Protein AF-0000000078195599 (afdb_homodimer)

Radius of gyration: 16.59 Å; Cα contacts (8 Å, |Δi|>4): 168; chains: 2; bounding box: 39×46×35 Å

Solvent-accessible surface area (backbone atoms only — not comparable to full-atom values): 9583 Å² total; per-residue (Å²): 129,81,71,74,74,66,52,72,60,55,54,24,49,44,28,34,52,52,71,68,47,58,26,79,91,48,51,50,64,57,33,51,53,51,50,52,50,44,38,60,75,58,65,65,78,70,56,69,46,48,51,40,23,52,54,46,73,19,39,49,66,74,47,29,55,57,49,65,72,59,66,68,88,45,58,71,59,46,51,56,58,51,58,101,129,81,72,75,72,68,50,72,62,54,56,23,49,45,30,35,51,52,72,66,48,58,27,78,91,48,50,50,64,58,34,52,52,52,50,53,52,42,37,59,75,56,64,66,77,69,56,70,46,49,52,40,23,51,55,46,72,18,40,49,67,74,47,29,56,59,50,65,72,59,67,67,89,47,57,71,59,45,50,56,58,51,59,102

InterPro domains:
  IPR005162 Retrotransposon-derived protein PEG10, N-terminal capsid-like domain [PF03732] (1-60)

Sequence (168 aa):
MRKRFVPSHYYRDLHLKLQNLKQGSKTVEEYHKEMEIAMIRVNVEEDREATMARFISGLSREIANIVELHHYVELEELVHMAMKMRKRFVPSHYYRDLHLKLQNLKQGSKTVEEYHKEMEIAMIRVNVEEDREATMARFISGLSREIANIVELHHYVELEELVHMAMK

Organism: Punica granatum (NCBI:txid22663)

Structure (mmCIF, N/CA/C/O backbone):
data_AF-0000000078195599-model_v1
#
loop_
_entity.id
_entity.type
_entity.pdbx_description
1 polymer 'Retrotransposon gag domain-containing protein'
#
loop_
_atom_site.group_PDB
_atom_site.id
_atom_site.type_symbol
_atom_site.label_atom_id
_atom_site.label_alt_id
_atom_site.label_comp_id
_atom_site.label_asym_id
_atom_site.label_entity_id
_atom_site.label_seq_id
_atom_site.pdbx_PDB_ins_code
_atom_site.Cartn_x
_atom_site.Cartn_y
_atom_site.Cartn_z
_atom_site.occupancy
_atom_site.B_iso_or_equiv
_atom_site.auth_seq_id
_atom_site.auth_comp_id
_atom_site.auth_asym_id
_atom_site.auth_atom_id
_atom_site.pdbx_PDB_model_num
ATOM 1 N N . MET A 1 1 ? 26.031 -19.641 9.109 1 28.88 1 MET A N 1
ATOM 2 C CA . MET A 1 1 ? 24.969 -18.641 9.297 1 28.88 1 MET A CA 1
ATOM 3 C C . MET A 1 1 ? 23.703 -19.047 8.555 1 28.88 1 MET A C 1
ATOM 5 O O . MET A 1 1 ? 23.703 -19.125 7.324 1 28.88 1 MET A O 1
ATOM 9 N N . ARG A 1 2 ? 22.984 -20 8.93 1 32.03 2 ARG A N 1
ATOM 10 C CA . ARG A 1 2 ? 21.891 -20.672 8.234 1 32.03 2 ARG A CA 1
ATOM 11 C C . ARG A 1 2 ? 20.859 -19.672 7.734 1 32.03 2 ARG A C 1
ATOM 13 O O . ARG A 1 2 ? 20.25 -18.953 8.523 1 32.03 2 ARG A O 1
ATOM 20 N N . LYS A 1 3 ? 21.109 -18.969 6.715 1 38.78 3 LYS A N 1
ATOM 21 C CA . LYS A 1 3 ? 20.234 -18 6.074 1 38.78 3 LYS A CA 1
ATOM 22 C C . LYS A 1 3 ? 18.797 -18.484 6.043 1 38.78 3 LYS A C 1
ATOM 24 O O . LYS A 1 3 ? 18.484 -19.516 5.434 1 38.78 3 LYS A O 1
ATOM 29 N N . ARG A 1 4 ? 18.188 -18.609 7.234 1 39.78 4 ARG A N 1
ATOM 30 C CA . ARG A 1 4 ? 16.812 -19.125 7.27 1 39.78 4 ARG A CA 1
ATOM 31 C C . ARG A 1 4 ? 16.016 -18.641 6.062 1 39.78 4 ARG A C 1
ATOM 33 O O . ARG A 1 4 ? 15.906 -17.422 5.836 1 39.78 4 ARG A O 1
ATOM 40 N N . PHE A 1 5 ? 16.203 -19.391 5.062 1 43.53 5 PHE A N 1
ATOM 41 C CA . PHE A 1 5 ? 15.461 -19.234 3.816 1 43.53 5 PHE A CA 1
ATOM 42 C C . PHE A 1 5 ? 13.992 -18.938 4.09 1 43.53 5 PHE A C 1
ATOM 44 O O . PHE A 1 5 ? 13.258 -19.812 4.547 1 43.53 5 PHE A O 1
ATOM 51 N N . VAL A 1 6 ? 13.719 -17.875 4.699 1 52.19 6 VAL A N 1
ATOM 52 C CA . VAL A 1 6 ? 12.297 -17.562 4.793 1 52.19 6 VAL A CA 1
ATOM 53 C C . VAL A 1 6 ? 11.648 -17.688 3.416 1 52.19 6 VAL A C 1
ATOM 55 O O . VAL A 1 6 ? 12.102 -17.078 2.447 1 52.19 6 VAL A O 1
ATOM 58 N N . PRO A 1 7 ? 10.891 -18.703 3.244 1 60.53 7 PRO A N 1
ATOM 59 C CA . PRO A 1 7 ? 10.234 -18.906 1.95 1 60.53 7 PRO A CA 1
ATOM 60 C C . PRO A 1 7 ? 9.609 -17.625 1.393 1 60.53 7 PRO A C 1
ATOM 62 O O . PRO A 1 7 ? 9.188 -16.766 2.158 1 60.53 7 PRO A O 1
ATOM 65 N N . SER A 1 8 ? 9.844 -17.359 0.189 1 67.38 8 SER A N 1
ATOM 66 C CA . SER A 1 8 ? 9.32 -16.25 -0.598 1 67.38 8 SER A CA 1
ATOM 67 C C . SER A 1 8 ? 7.867 -15.953 -0.232 1 67.38 8 SER A C 1
ATOM 69 O O . SER A 1 8 ? 7.484 -14.789 -0.09 1 67.38 8 SER A O 1
ATOM 71 N N . HIS A 1 9 ? 7.191 -17.016 0.308 1 76.06 9 HIS A N 1
ATOM 72 C CA . HIS A 1 9 ? 5.781 -16.812 0.618 1 76.06 9 HIS A CA 1
ATOM 73 C C . HIS A 1 9 ? 5.609 -16.094 1.951 1 76.06 9 HIS A C 1
ATOM 75 O O . HIS A 1 9 ? 4.672 -15.32 2.123 1 76.06 9 HIS A O 1
ATOM 81 N N . TYR A 1 10 ? 6.566 -16.438 2.756 1 81.81 10 TYR A N 1
ATOM 82 C CA . TYR A 1 10 ? 6.5 -15.781 4.055 1 81.81 10 TYR A CA 1
ATOM 83 C C . TYR A 1 10 ? 6.656 -14.273 3.906 1 81.81 10 TYR A C 1
ATOM 85 O O . TYR A 1 10 ? 5.863 -13.5 4.457 1 81.81 10 TYR A O 1
ATOM 93 N N . TYR A 1 11 ? 7.59 -13.898 3.166 1 84.06 11 TYR A N 1
ATOM 94 C CA . TYR A 1 11 ? 7.82 -12.469 2.963 1 84.06 11 TYR A CA 1
ATOM 95 C C . TYR A 1 11 ? 6.648 -11.828 2.232 1 84.06 11 TYR A C 1
ATOM 97 O O . TYR A 1 11 ? 6.27 -10.695 2.533 1 84.06 11 TYR A O 1
ATOM 105 N N . ARG A 1 12 ? 6.148 -12.508 1.394 1 84.62 12 ARG A N 1
ATOM 106 C CA . ARG A 1 12 ? 4.969 -11.984 0.704 1 84.62 12 ARG A CA 1
ATOM 107 C C . ARG A 1 12 ? 3.814 -11.773 1.676 1 84.62 12 ARG A C 1
ATOM 109 O O . ARG A 1 12 ? 3.1 -10.773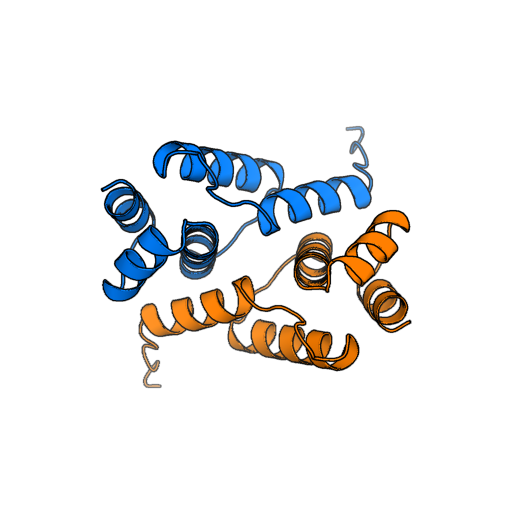 1.587 1 84.62 12 ARG A O 1
ATOM 116 N N . ASP A 1 13 ? 3.658 -12.75 2.514 1 89.44 13 ASP A N 1
ATOM 117 C CA . ASP A 1 13 ? 2.598 -12.633 3.508 1 89.44 13 ASP A CA 1
ATOM 118 C C . ASP A 1 13 ? 2.797 -11.383 4.371 1 89.44 13 ASP A C 1
ATOM 120 O O . ASP A 1 13 ? 1.83 -10.703 4.723 1 89.44 13 ASP A O 1
ATOM 124 N N . LEU A 1 14 ? 3.998 -11.195 4.766 1 92.5 14 LEU A N 1
ATOM 125 C CA . LEU A 1 14 ? 4.301 -10.008 5.559 1 92.5 14 LEU A CA 1
ATOM 126 C C . LEU A 1 14 ? 3.98 -8.742 4.777 1 92.5 14 LEU A C 1
ATOM 128 O O . LEU A 1 14 ? 3.416 -7.793 5.332 1 92.5 14 LEU A O 1
ATOM 132 N N . HIS A 1 15 ? 4.363 -8.734 3.51 1 93.12 15 HIS A N 1
ATOM 133 C CA . HIS A 1 15 ? 4.062 -7.578 2.67 1 93.12 15 HIS A CA 1
ATOM 134 C C . HIS A 1 15 ? 2.555 -7.391 2.518 1 93.12 15 HIS A C 1
ATOM 136 O O . HIS A 1 15 ? 2.064 -6.258 2.506 1 93.12 15 HIS A O 1
ATOM 142 N N . LEU A 1 16 ? 1.842 -8.5 2.422 1 93.38 16 LEU A N 1
ATOM 143 C CA . LEU A 1 16 ? 0.39 -8.43 2.301 1 93.38 16 LEU A CA 1
ATOM 144 C C . LEU A 1 16 ? -0.232 -7.836 3.561 1 93.38 16 LEU A C 1
ATOM 146 O O . LEU A 1 16 ? -1.141 -7.008 3.479 1 93.38 16 LEU A O 1
ATOM 150 N N . LYS A 1 17 ? 0.223 -8.266 4.645 1 95 17 LYS A N 1
ATOM 151 C CA . LYS A 1 17 ? -0.284 -7.746 5.91 1 95 17 LYS A CA 1
ATOM 152 C C . LYS A 1 17 ? -0.041 -6.246 6.031 1 95 17 LYS A C 1
ATOM 154 O O . LYS A 1 17 ? -0.924 -5.5 6.461 1 95 17 LYS A O 1
ATOM 159 N N . LEU A 1 18 ? 1.113 -5.871 5.617 1 96 18 LEU A N 1
ATOM 160 C CA . LEU A 1 18 ? 1.434 -4.449 5.668 1 96 18 LEU A CA 1
ATOM 161 C C . LEU A 1 18 ? 0.586 -3.666 4.668 1 96 18 LEU A C 1
ATOM 163 O O . LEU A 1 18 ? 0.042 -2.611 5.004 1 96 18 LEU A O 1
ATOM 167 N N . GLN A 1 19 ? 0.494 -4.164 3.488 1 94.81 19 GLN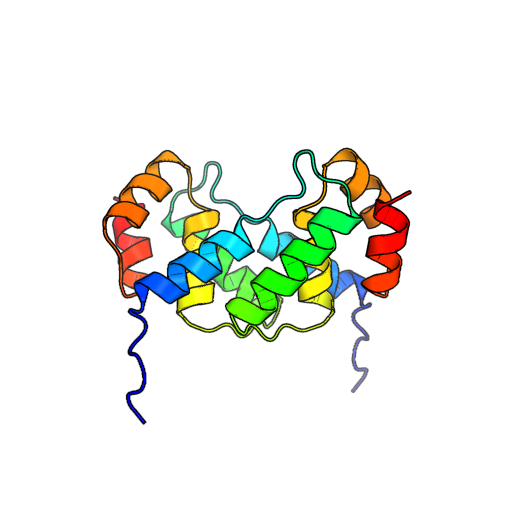 A N 1
ATOM 168 C CA . GLN A 1 19 ? -0.226 -3.486 2.416 1 94.81 19 GLN A CA 1
ATOM 169 C C . GLN A 1 19 ? -1.7 -3.311 2.768 1 94.81 19 GLN A C 1
ATOM 171 O O . GLN A 1 19 ? -2.314 -2.305 2.406 1 94.81 19 GLN A O 1
ATOM 176 N N . ASN A 1 20 ? -2.264 -4.281 3.477 1 95.81 20 ASN A N 1
ATOM 177 C CA . ASN A 1 20 ? -3.697 -4.285 3.748 1 95.81 20 ASN A CA 1
ATOM 178 C C . ASN A 1 20 ? -4 -3.783 5.156 1 95.81 20 ASN A C 1
ATOM 180 O O . ASN A 1 20 ? -5.141 -3.873 5.621 1 95.81 20 ASN A O 1
ATOM 184 N N . LEU A 1 21 ? -3.01 -3.311 5.805 1 96.75 21 LEU A N 1
ATOM 185 C CA . LEU A 1 21 ? -3.197 -2.846 7.176 1 96.75 21 LEU A CA 1
ATOM 186 C C . LEU A 1 21 ? -4.086 -1.607 7.215 1 96.75 21 LEU A C 1
ATOM 188 O O . LEU A 1 21 ? -3.834 -0.637 6.496 1 96.75 21 LEU A O 1
ATOM 192 N N . LYS A 1 22 ? -5.086 -1.673 8.055 1 97.12 22 LYS A N 1
ATOM 193 C CA . LYS A 1 22 ? -6.02 -0.565 8.234 1 97.12 22 LYS A CA 1
ATOM 194 C C . LYS A 1 22 ? -6.246 -0.266 9.711 1 97.12 22 LYS A C 1
ATOM 196 O O . LYS A 1 22 ? -6.109 -1.152 10.555 1 97.12 22 LYS A O 1
ATOM 201 N N . GLN A 1 23 ? -6.637 0.891 10.008 1 93.75 23 GLN A N 1
ATOM 202 C CA . GLN A 1 23 ? -6.914 1.327 11.367 1 93.75 23 GLN A CA 1
ATOM 203 C C . GLN A 1 23 ? -8.055 0.522 11.984 1 93.75 23 GLN A C 1
ATOM 205 O O . GLN A 1 23 ? -7.965 0.084 13.133 1 93.75 23 GLN A O 1
ATOM 210 N N . GLY A 1 24 ? -9.156 0.374 11.172 1 92.62 24 GLY A N 1
ATOM 211 C CA . GLY A 1 24 ? -10.305 -0.331 11.711 1 92.62 24 GLY A CA 1
ATOM 212 C C . GLY A 1 24 ? -10.844 0.293 12.984 1 92.62 24 GLY A C 1
ATOM 213 O O . GLY A 1 24 ? -11.125 1.494 13.023 1 92.62 24 GLY A O 1
ATOM 214 N N . SER A 1 25 ? -10.93 -0.5 14.047 1 94.06 25 SER A N 1
ATOM 215 C CA . SER A 1 25 ? -11.469 -0.038 15.32 1 94.06 25 SER A CA 1
ATOM 216 C C . SER A 1 25 ? -10.367 0.469 16.234 1 94.06 25 SER A C 1
ATOM 218 O O . SER A 1 25 ? -10.633 0.932 17.344 1 94.06 25 SER A O 1
ATOM 220 N N . LYS A 1 26 ? -9.234 0.449 15.852 1 93.75 26 LYS A N 1
ATOM 221 C CA . LYS A 1 26 ? -8.109 0.898 16.672 1 93.75 26 LYS A CA 1
ATOM 222 C C . LYS A 1 26 ? -8.016 2.422 16.688 1 93.75 26 LYS A C 1
ATOM 224 O O . LYS A 1 26 ? -8.508 3.088 15.766 1 93.75 26 LYS A O 1
ATOM 229 N N . THR A 1 27 ? -7.402 2.873 17.703 1 88.81 27 THR A N 1
ATOM 230 C CA . THR A 1 27 ? -7.078 4.297 17.688 1 88.81 27 THR A CA 1
ATOM 231 C C . THR A 1 27 ? -6 4.602 16.656 1 88.81 27 THR A C 1
ATOM 233 O O . THR A 1 27 ? -5.309 3.693 16.188 1 88.81 27 THR A O 1
ATOM 236 N N . VAL A 1 28 ? -5.879 5.895 16.328 1 89.06 28 VAL A N 1
ATOM 237 C CA . VAL A 1 28 ? -4.859 6.32 15.367 1 89.06 28 VAL A CA 1
ATOM 238 C C . VAL A 1 28 ? -3.475 5.938 15.883 1 89.06 28 VAL A C 1
ATOM 240 O O . VAL A 1 28 ? -2.625 5.484 15.109 1 89.06 28 VAL A O 1
ATOM 243 N N . GLU A 1 29 ? -3.227 6.098 17.156 1 84.56 29 GLU A N 1
ATOM 244 C CA . GLU A 1 29 ? -1.938 5.785 17.766 1 84.56 29 GLU A CA 1
ATOM 245 C C . GLU A 1 29 ? -1.634 4.293 17.672 1 84.56 29 GLU A C 1
ATOM 247 O O . GLU A 1 29 ? -0.51 3.898 17.359 1 84.56 29 GLU A O 1
ATOM 252 N N . GLU A 1 30 ? -2.6 3.488 18.016 1 91.81 30 GLU A N 1
ATOM 253 C CA . GLU A 1 30 ? -2.432 2.041 17.922 1 91.81 30 GLU A CA 1
ATOM 254 C C . GLU A 1 30 ? -2.15 1.606 16.484 1 91.81 30 GLU A C 1
ATOM 256 O O . GLU A 1 30 ? -1.282 0.766 16.25 1 91.81 30 GLU A O 1
ATOM 261 N N . TYR A 1 31 ? -2.945 2.119 15.656 1 93.44 31 TYR A N 1
ATOM 262 C CA . TYR A 1 31 ? -2.752 1.834 14.234 1 93.44 31 TYR A CA 1
ATOM 263 C C . TYR A 1 31 ? -1.352 2.229 13.789 1 93.44 31 TYR A C 1
ATOM 265 O O . TYR A 1 31 ? -0.681 1.47 13.086 1 93.44 31 TYR A O 1
ATOM 273 N N . HIS A 1 32 ? -0.881 3.426 14.117 1 89.56 32 HIS A N 1
ATOM 274 C CA . HIS A 1 32 ? 0.446 3.902 13.742 1 89.56 32 HIS A CA 1
ATOM 275 C C . HIS A 1 32 ? 1.533 2.967 14.266 1 89.56 32 HIS A C 1
ATOM 277 O O . HIS A 1 32 ? 2.469 2.633 13.539 1 89.56 32 HIS A O 1
ATOM 283 N N . LYS A 1 33 ? 1.47 2.58 15.469 1 91.69 33 LYS A N 1
ATOM 284 C CA . LYS A 1 33 ? 2.441 1.673 16.078 1 91.69 33 LYS A CA 1
ATOM 285 C C . LYS A 1 33 ? 2.48 0.338 15.336 1 91.69 33 LYS A C 1
ATOM 287 O O . LYS A 1 33 ? 3.557 -0.196 15.062 1 91.69 33 LYS A O 1
ATOM 292 N N . GLU A 1 34 ? 1.327 -0.167 15.047 1 95.69 34 GLU A N 1
ATOM 293 C CA . GLU A 1 34 ? 1.249 -1.425 14.312 1 95.69 34 GLU A CA 1
ATOM 294 C C . GLU A 1 34 ? 1.9 -1.301 12.938 1 95.69 34 GLU A C 1
ATOM 296 O O . GLU A 1 34 ? 2.578 -2.223 12.484 1 95.69 34 GLU A O 1
ATOM 301 N N . MET A 1 35 ? 1.622 -0.19 12.32 1 94.38 35 MET A N 1
ATOM 302 C CA . MET A 1 35 ? 2.227 0.052 11.008 1 94.38 35 MET A CA 1
ATOM 303 C C . MET A 1 35 ? 3.746 0.095 11.117 1 94.38 35 MET A C 1
ATOM 305 O O . MET A 1 35 ? 4.445 -0.494 10.289 1 94.38 35 MET A O 1
ATOM 309 N N . GLU A 1 36 ? 4.305 0.726 12.094 1 89.81 36 GLU A N 1
ATOM 310 C CA . GLU A 1 36 ? 5.75 0.815 12.281 1 89.81 36 GLU A CA 1
ATOM 311 C C . GLU A 1 36 ? 6.367 -0.564 12.5 1 89.81 36 GLU A C 1
ATOM 313 O O . GLU A 1 36 ? 7.398 -0.89 11.906 1 89.81 36 GLU A O 1
ATOM 318 N N . ILE A 1 37 ? 5.742 -1.32 13.32 1 95.06 37 ILE A N 1
ATOM 319 C CA . ILE A 1 37 ? 6.219 -2.668 13.609 1 95.06 37 ILE A CA 1
ATOM 320 C C . ILE A 1 37 ? 6.191 -3.512 12.344 1 95.06 37 ILE A C 1
ATOM 322 O O . ILE A 1 37 ? 7.156 -4.223 12.039 1 95.06 37 ILE A O 1
ATOM 326 N N . ALA A 1 38 ? 5.043 -3.432 11.641 1 95.5 38 ALA A N 1
ATOM 327 C CA . ALA A 1 38 ? 4.918 -4.184 10.391 1 95.5 38 ALA A CA 1
ATOM 328 C C . ALA A 1 38 ? 6.012 -3.793 9.406 1 95.5 38 ALA A C 1
ATOM 330 O O . ALA A 1 38 ? 6.586 -4.652 8.734 1 95.5 38 ALA A O 1
ATOM 331 N N . MET A 1 39 ? 6.305 -2.504 9.312 1 94 39 MET A N 1
ATOM 332 C CA . MET A 1 39 ? 7.332 -2.016 8.398 1 94 39 MET A CA 1
ATOM 333 C C . MET A 1 39 ? 8.703 -2.557 8.789 1 94 39 MET A C 1
ATOM 335 O O . MET A 1 39 ? 9.516 -2.887 7.922 1 94 39 MET A O 1
ATOM 339 N N . ILE A 1 40 ? 9.016 -2.615 10.016 1 93.12 40 ILE A N 1
ATOM 340 C CA . ILE A 1 40 ? 10.281 -3.148 10.508 1 93.12 40 ILE A CA 1
ATOM 341 C C . ILE A 1 40 ? 10.383 -4.633 10.164 1 93.12 40 ILE A C 1
ATOM 343 O O . ILE A 1 40 ? 11.422 -5.098 9.688 1 93.12 40 ILE A O 1
ATOM 347 N N . ARG A 1 41 ? 9.32 -5.355 10.383 1 92.75 41 ARG A N 1
ATOM 348 C CA . ARG A 1 41 ? 9.297 -6.793 10.133 1 92.75 41 ARG A CA 1
ATOM 349 C C . ARG A 1 41 ? 9.523 -7.098 8.656 1 92.75 41 ARG A C 1
ATOM 351 O O . ARG A 1 41 ? 10.195 -8.07 8.312 1 92.75 41 ARG A O 1
ATOM 358 N N . VAL A 1 42 ? 8.867 -6.305 7.859 1 91.81 42 VAL A N 1
ATOM 359 C CA . VAL A 1 42 ? 8.945 -6.52 6.418 1 91.81 42 VAL A CA 1
ATOM 360 C C . VAL A 1 42 ? 10.281 -5.988 5.891 1 91.81 42 VAL A C 1
ATOM 362 O O . VAL A 1 42 ? 10.703 -6.344 4.789 1 91.81 42 VAL A O 1
ATOM 365 N N . ASN A 1 43 ? 10.961 -5.121 6.641 1 89.56 43 ASN A N 1
ATOM 366 C CA . ASN A 1 43 ? 12.211 -4.477 6.262 1 89.56 43 ASN A CA 1
ATOM 367 C C . ASN A 1 43 ? 12.055 -3.635 5 1 89.56 43 ASN A C 1
ATOM 369 O O . ASN A 1 43 ? 12.836 -3.762 4.059 1 89.56 43 ASN A O 1
ATOM 373 N N . VAL A 1 44 ? 11.055 -2.863 4.961 1 86.25 44 VAL A N 1
ATOM 374 C CA . VAL A 1 44 ? 10.773 -2.002 3.816 1 86.25 44 VAL A CA 1
ATOM 375 C C . VAL A 1 44 ? 11.352 -0.609 4.066 1 86.25 44 VAL A C 1
ATOM 377 O O . VAL A 1 44 ? 11.211 -0.06 5.16 1 86.25 44 VAL A O 1
ATOM 380 N N . GLU A 1 45 ? 12.062 -0.175 3.072 1 83 45 GLU A N 1
ATOM 381 C CA . GLU A 1 45 ? 12.516 1.211 3.064 1 83 45 GLU A CA 1
ATOM 382 C C . GLU A 1 45 ? 11.719 2.051 2.072 1 83 45 GLU A C 1
ATOM 384 O O . GLU A 1 45 ? 11.656 1.724 0.885 1 83 45 GLU A O 1
ATOM 389 N N . GLU A 1 46 ? 11.062 2.91 2.545 1 86.25 46 GLU A N 1
ATOM 390 C CA . GLU A 1 46 ? 10.242 3.781 1.705 1 86.25 46 GLU A CA 1
ATOM 391 C C . GLU A 1 46 ? 10.523 5.254 2.006 1 86.25 46 GLU A C 1
ATOM 393 O O . GLU A 1 46 ? 10.953 5.598 3.105 1 86.25 46 GLU A O 1
ATOM 398 N N . ASP A 1 47 ? 10.367 6.035 1.004 1 85.38 47 ASP A N 1
ATOM 399 C CA . ASP A 1 47 ? 10.547 7.465 1.233 1 85.38 47 ASP A CA 1
ATOM 400 C C . ASP A 1 47 ? 9.406 8.031 2.078 1 85.38 47 ASP A C 1
ATOM 402 O O . ASP A 1 47 ? 8.406 7.355 2.314 1 85.38 47 ASP A O 1
ATOM 406 N N . ARG A 1 48 ? 9.625 9.195 2.516 1 83.62 48 ARG A N 1
ATOM 407 C CA . ARG A 1 48 ? 8.719 9.844 3.463 1 83.62 48 ARG A CA 1
ATOM 408 C C . ARG A 1 48 ? 7.316 9.977 2.879 1 83.62 48 ARG A C 1
ATOM 410 O O . ARG A 1 48 ? 6.324 9.695 3.561 1 83.62 48 ARG A O 1
ATOM 417 N N . GLU A 1 49 ? 7.195 10.391 1.625 1 85 49 GLU A N 1
ATOM 418 C CA . GLU A 1 49 ? 5.898 10.602 0.993 1 85 49 GLU A CA 1
ATOM 419 C C . GLU A 1 49 ? 5.129 9.289 0.863 1 85 49 GLU A C 1
ATOM 421 O O . GLU A 1 49 ? 3.912 9.258 1.049 1 85 49 GLU A O 1
ATOM 426 N N . ALA A 1 50 ? 5.84 8.219 0.609 1 90.06 50 ALA A N 1
ATOM 427 C CA . ALA A 1 50 ? 5.227 6.902 0.504 1 90.06 50 ALA A CA 1
ATOM 428 C C . ALA A 1 50 ? 4.699 6.434 1.857 1 90.06 50 ALA A C 1
ATOM 430 O O . ALA A 1 50 ? 3.607 5.863 1.942 1 90.06 50 ALA A O 1
ATOM 431 N N . THR A 1 51 ? 5.531 6.699 2.867 1 89.25 51 THR A N 1
ATOM 432 C CA . THR A 1 51 ? 5.121 6.312 4.215 1 89.25 51 THR A CA 1
ATOM 433 C C . THR A 1 51 ? 3.885 7.094 4.648 1 89.25 51 THR A C 1
ATOM 435 O O . THR A 1 51 ? 2.963 6.523 5.238 1 89.25 51 THR A O 1
ATOM 438 N N . MET A 1 52 ? 3.85 8.312 4.383 1 87.69 52 MET A N 1
ATOM 439 C CA . MET A 1 52 ? 2.697 9.141 4.719 1 87.69 52 MET A CA 1
ATOM 440 C C . MET A 1 52 ? 1.451 8.672 3.979 1 87.69 52 MET A C 1
ATOM 442 O O . MET A 1 52 ? 0.374 8.57 4.57 1 87.69 52 MET A O 1
ATOM 446 N N . ALA A 1 53 ? 1.58 8.445 2.711 1 90.06 53 ALA A N 1
ATOM 447 C CA . ALA A 1 53 ? 0.458 7.965 1.909 1 90.06 53 ALA A CA 1
ATOM 448 C C . ALA A 1 53 ? -0.088 6.648 2.461 1 90.06 53 ALA A C 1
ATOM 450 O O . ALA A 1 53 ? -1.304 6.449 2.514 1 90.06 53 ALA A O 1
ATOM 451 N N . ARG A 1 54 ? 0.761 5.773 2.826 1 93.81 54 ARG A N 1
ATOM 452 C CA . ARG A 1 54 ? 0.362 4.5 3.42 1 93.81 54 ARG A CA 1
ATOM 453 C C . ARG A 1 54 ? -0.447 4.719 4.695 1 93.81 54 ARG A C 1
ATOM 455 O O . ARG A 1 54 ? -1.479 4.074 4.898 1 93.81 54 ARG A O 1
ATOM 462 N N . PHE A 1 55 ? 0.115 5.523 5.527 1 91.62 55 PHE A N 1
ATOM 463 C CA . PHE A 1 55 ? -0.559 5.816 6.785 1 91.62 55 PHE A CA 1
ATOM 464 C C . PHE A 1 55 ? -1.949 6.387 6.535 1 91.62 55 PHE A C 1
ATOM 466 O O . PHE A 1 55 ? -2.932 5.918 7.113 1 91.62 55 PHE A O 1
ATOM 473 N N . ILE A 1 56 ? -2.064 7.383 5.688 1 89.81 56 ILE A N 1
ATOM 474 C CA . ILE A 1 56 ? -3.326 8.055 5.398 1 89.81 56 ILE A CA 1
ATOM 475 C C . ILE A 1 56 ? -4.316 7.059 4.801 1 89.81 56 ILE A C 1
ATOM 477 O O . ILE A 1 56 ? -5.488 7.035 5.184 1 89.81 56 ILE A O 1
ATOM 481 N N . SER A 1 57 ? -3.852 6.227 3.865 1 94.06 57 SER A N 1
ATOM 482 C CA . SER 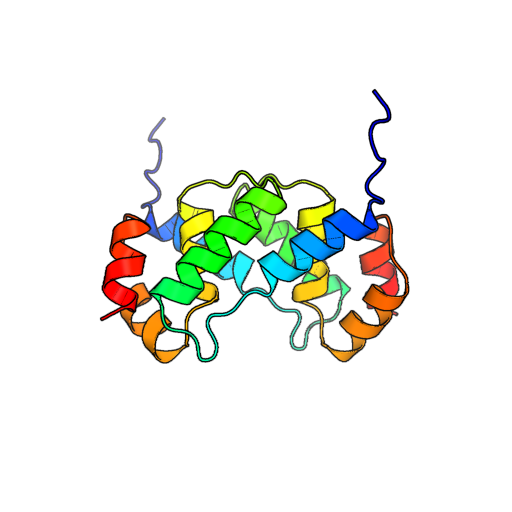A 1 57 ? -4.703 5.27 3.162 1 94.06 57 SER A CA 1
ATOM 483 C C . SER A 1 57 ? -5.293 4.246 4.125 1 94.06 57 SER A C 1
ATOM 485 O O . SER A 1 57 ? -6.305 3.609 3.816 1 94.06 57 SER A O 1
ATOM 487 N N . GLY A 1 58 ? -4.609 4.066 5.258 1 95.19 58 GLY A N 1
ATOM 488 C CA . GLY A 1 58 ? -5.086 3.094 6.223 1 95.19 58 GLY A CA 1
ATOM 489 C C . GLY A 1 58 ? -6.02 3.691 7.262 1 95.19 58 GLY A C 1
ATOM 490 O O . GLY A 1 58 ? -6.684 2.961 7.996 1 95.19 58 GLY A O 1
ATOM 491 N N . LEU A 1 59 ? -6.09 4.926 7.348 1 91.81 59 LEU A N 1
ATOM 492 C CA . LEU A 1 59 ? -6.961 5.602 8.305 1 91.81 59 LEU A CA 1
ATOM 493 C C . LEU A 1 59 ? -8.43 5.414 7.93 1 91.81 59 LEU A C 1
ATOM 495 O O . LEU A 1 59 ? -8.75 5.141 6.773 1 91.81 59 LEU A O 1
ATOM 499 N N . SER A 1 60 ? -9.25 5.625 9.016 1 91.06 60 SER A N 1
ATOM 500 C CA . SER A 1 60 ? -10.68 5.672 8.703 1 91.06 60 SER A CA 1
ATOM 501 C C . SER A 1 60 ? -11 6.809 7.742 1 91.06 60 SER A C 1
ATOM 503 O O . SER A 1 60 ? -10.305 7.828 7.723 1 91.06 60 SER A O 1
ATOM 505 N N . ARG A 1 61 ? -12.023 6.586 7.008 1 89.38 61 ARG A N 1
ATOM 506 C CA . ARG A 1 61 ? -12.383 7.551 5.973 1 89.38 61 ARG A CA 1
ATOM 507 C C . ARG A 1 61 ? -12.578 8.945 6.566 1 89.38 61 ARG A C 1
ATOM 509 O O . ARG A 1 61 ? -12.156 9.938 5.98 1 89.38 61 ARG A O 1
ATOM 516 N N . GLU A 1 62 ? -13.273 8.953 7.648 1 86.62 62 GLU A N 1
ATOM 517 C CA . GLU A 1 62 ? -13.547 10.227 8.297 1 86.62 62 GLU A CA 1
ATOM 518 C C . GLU A 1 62 ? -12.258 10.945 8.68 1 86.62 62 GLU A C 1
ATOM 520 O O . GLU A 1 62 ? -12.102 12.141 8.406 1 86.62 62 GLU A O 1
ATOM 525 N N . ILE A 1 63 ? -11.375 10.234 9.281 1 84.94 63 ILE A N 1
ATOM 526 C CA . ILE A 1 63 ? -10.117 10.82 9.734 1 84.94 63 ILE A CA 1
ATOM 527 C C . ILE A 1 63 ? -9.242 11.156 8.531 1 84.94 63 ILE A C 1
ATOM 529 O O . ILE A 1 63 ? -8.602 12.219 8.5 1 84.94 63 ILE A O 1
ATOM 533 N N . ALA A 1 64 ? -9.195 10.266 7.539 1 86.75 64 ALA A N 1
ATOM 534 C CA . ALA A 1 64 ? -8.391 10.477 6.336 1 86.75 64 ALA A CA 1
ATOM 535 C C . ALA A 1 64 ? -8.797 11.766 5.625 1 86.75 64 ALA A C 1
ATOM 537 O O . ALA A 1 64 ? -7.945 12.523 5.164 1 86.75 64 ALA A O 1
ATOM 538 N N . ASN A 1 65 ? -10.031 11.992 5.484 1 83.75 65 ASN A N 1
ATOM 539 C CA . ASN A 1 65 ? -10.531 13.195 4.82 1 83.75 65 ASN A CA 1
ATOM 540 C C . ASN A 1 65 ? -10.039 14.461 5.508 1 83.75 65 ASN A C 1
ATOM 542 O O . ASN A 1 65 ? -9.68 15.438 4.844 1 83.75 65 ASN A O 1
ATOM 546 N N . ILE A 1 66 ? -10.016 14.445 6.758 1 77.06 66 ILE A N 1
ATOM 547 C CA . ILE A 1 66 ? -9.602 15.602 7.543 1 77.06 66 ILE A CA 1
ATOM 548 C C . ILE A 1 66 ? -8.109 15.852 7.34 1 77.06 66 ILE A C 1
ATOM 550 O O . ILE A 1 66 ? -7.68 17 7.18 1 77.06 66 ILE A O 1
ATOM 554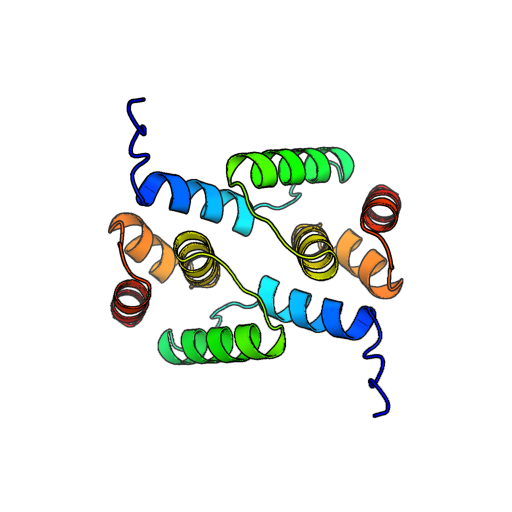 N N . VAL A 1 67 ? -7.383 14.82 7.297 1 78.25 67 VAL A N 1
ATOM 555 C CA . VAL A 1 67 ? -5.934 14.93 7.191 1 78.25 67 VAL A CA 1
ATOM 556 C C . VAL A 1 67 ? -5.551 15.398 5.789 1 78.25 67 VAL A C 1
ATOM 558 O O . VAL A 1 67 ? -4.625 16.203 5.621 1 78.25 67 VAL A O 1
ATOM 561 N N . GLU A 1 68 ? -6.109 14.844 4.816 1 76.75 68 GLU A N 1
ATOM 562 C CA . GLU A 1 68 ? -5.793 15.164 3.426 1 76.75 68 GLU A CA 1
ATOM 563 C C . GLU A 1 68 ? -6.066 16.641 3.125 1 76.75 68 GLU A C 1
ATOM 565 O O . GLU A 1 68 ? -5.391 17.234 2.289 1 76.75 68 GLU A O 1
ATOM 570 N N . LEU A 1 69 ? -6.953 17.125 3.773 1 70.31 69 LEU A N 1
ATOM 571 C CA . LEU A 1 69 ? -7.316 18.516 3.572 1 70.31 69 LEU A CA 1
ATOM 572 C C . LEU A 1 69 ? -6.227 19.453 4.105 1 70.31 69 LEU A C 1
ATOM 574 O O . LEU A 1 69 ? -6.07 20.562 3.619 1 70.31 69 LEU A O 1
ATOM 578 N N . HIS A 1 70 ? -5.406 18.938 4.965 1 65 70 HIS A N 1
ATOM 579 C CA . HIS A 1 70 ? -4.461 19.844 5.625 1 65 70 HIS A CA 1
ATOM 580 C C . HIS A 1 70 ? -3.045 19.625 5.094 1 65 70 HIS A C 1
ATOM 582 O O . HIS A 1 70 ? -2.123 20.359 5.469 1 65 70 HIS A O 1
ATOM 588 N N . HIS A 1 71 ? -2.803 19.141 4.078 1 60.19 71 HIS A N 1
ATOM 589 C CA . HIS A 1 71 ? -1.523 18.906 3.418 1 60.19 71 HIS A CA 1
ATOM 590 C C . HIS A 1 71 ? -0.397 18.75 4.434 1 60.19 71 HIS A C 1
ATOM 592 O O . HIS A 1 71 ? 0.399 19.672 4.629 1 60.19 71 HIS A O 1
ATOM 598 N N . TYR A 1 72 ? -0.283 17.828 5.055 1 55.97 72 TYR A N 1
ATOM 599 C CA . TYR A 1 72 ? 0.724 17.672 6.102 1 55.97 72 TYR A CA 1
ATOM 600 C C . TYR A 1 72 ? 2.072 17.281 5.508 1 55.97 72 TYR A C 1
ATOM 602 O O . TYR A 1 72 ? 2.133 16.609 4.484 1 55.97 72 TYR A O 1
ATOM 610 N N . VAL A 1 73 ? 3.033 17.875 6.102 1 55.66 73 VAL A N 1
ATOM 611 C CA . VAL A 1 73 ? 4.398 17.781 5.594 1 55.66 73 VAL A CA 1
ATOM 612 C C . VAL A 1 73 ? 5.105 16.594 6.246 1 55.66 73 VAL A C 1
ATOM 614 O O . VAL A 1 73 ? 5.973 15.961 5.633 1 55.66 73 VAL A O 1
ATOM 617 N N . GLU A 1 74 ? 4.758 16.266 7.594 1 60.59 74 GLU A N 1
ATOM 618 C CA . GLU A 1 74 ? 5.531 15.219 8.25 1 60.59 74 GLU A CA 1
ATOM 619 C C . GLU A 1 74 ? 4.617 14.164 8.867 1 60.59 74 GLU A C 1
ATOM 621 O O . GLU A 1 74 ? 3.523 14.477 9.336 1 60.59 74 GLU A O 1
ATOM 626 N N . LEU A 1 75 ? 5.07 12.898 8.883 1 58.47 75 LEU A N 1
ATOM 627 C CA . LEU A 1 75 ? 4.312 11.773 9.406 1 58.47 75 LEU A CA 1
ATOM 628 C C . LEU A 1 75 ? 3.887 12.023 10.852 1 58.47 75 LEU A C 1
ATOM 630 O O . LEU A 1 75 ? 2.754 11.719 11.234 1 58.47 75 LEU A O 1
ATOM 634 N N . GLU A 1 76 ? 4.848 12.43 11.609 1 57.97 76 GLU A N 1
ATOM 635 C CA . GLU A 1 76 ? 4.543 12.688 13.016 1 57.97 76 GLU A CA 1
ATOM 636 C C . GLU A 1 76 ? 3.387 13.68 13.156 1 57.97 76 GLU A C 1
ATOM 638 O O . GLU A 1 76 ? 2.512 13.5 14 1 57.97 76 GLU A O 1
ATOM 643 N N . GLU A 1 77 ? 3.359 14.711 12.35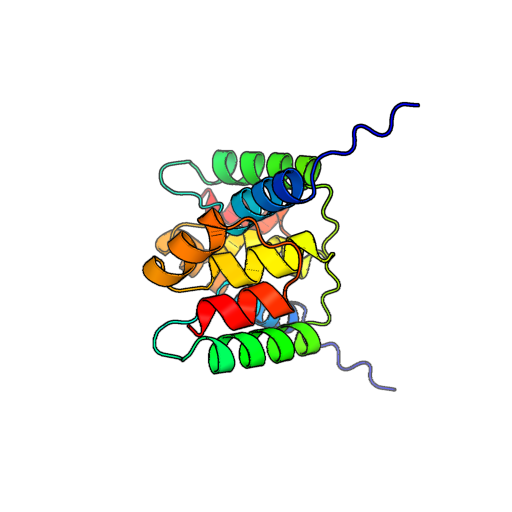2 1 58.69 77 GLU A N 1
ATOM 644 C CA . GLU A 1 77 ? 2.256 15.672 12.359 1 58.69 77 GLU A CA 1
ATOM 645 C C . GLU A 1 77 ? 0.96 15.023 11.883 1 58.69 77 GLU A C 1
ATOM 647 O O . GLU A 1 77 ? -0.113 15.297 12.422 1 58.69 77 GLU A O 1
ATOM 652 N N . LEU A 1 78 ? 1.066 14.156 10.961 1 61.28 78 LEU A N 1
ATOM 653 C CA . LEU A 1 78 ? -0.08 13.438 10.422 1 61.28 78 LEU A CA 1
ATOM 654 C C . LEU A 1 78 ? -0.716 12.547 11.484 1 61.28 78 LEU A C 1
ATOM 656 O O . LEU A 1 78 ? -1.939 12.531 11.633 1 61.28 78 LEU A O 1
ATOM 660 N N . VAL A 1 79 ? 0.179 11.883 12.227 1 58.41 79 VAL A N 1
ATOM 661 C CA . VAL A 1 79 ? -0.306 10.992 13.281 1 58.41 79 VAL A CA 1
ATOM 662 C C . VAL A 1 79 ? -1.019 11.812 14.359 1 58.41 79 VAL A C 1
ATOM 664 O O . VAL A 1 79 ? -2.104 11.438 14.812 1 58.41 79 VAL A O 1
ATOM 667 N N . HIS A 1 80 ? -0.464 12.844 14.703 1 65.06 80 HIS A N 1
ATOM 668 C CA . HIS A 1 80 ? -1.029 13.711 15.742 1 65.06 80 HIS A CA 1
ATOM 669 C C . HIS A 1 80 ? -2.381 14.273 15.305 1 65.06 80 HIS A C 1
ATOM 671 O O . HIS A 1 80 ? -3.312 14.344 16.109 1 65.06 80 HIS A O 1
ATOM 677 N N . MET A 1 81 ? -2.508 14.625 14.125 1 61.75 81 MET A N 1
ATOM 678 C CA . MET A 1 81 ? -3.752 15.195 13.617 1 61.75 81 MET A CA 1
ATOM 679 C C . MET A 1 81 ? -4.844 14.133 13.539 1 61.75 81 MET A C 1
ATOM 681 O O . MET A 1 81 ? -6.016 14.422 13.781 1 61.75 81 MET A O 1
ATOM 685 N N . ALA A 1 82 ? -4.449 12.922 13.195 1 61.09 82 ALA A N 1
ATOM 686 C CA . ALA A 1 82 ? -5.414 11.844 13.031 1 61.09 82 ALA A CA 1
ATOM 687 C C . ALA A 1 82 ? -5.961 11.383 14.375 1 61.09 82 ALA A C 1
ATOM 689 O O . ALA A 1 82 ? -7.012 10.734 14.438 1 61.09 82 ALA A O 1
ATOM 690 N N . MET A 1 83 ? -5.191 11.586 15.383 1 58.59 83 MET A N 1
ATOM 691 C CA . MET A 1 83 ? -5.609 11.219 16.734 1 58.59 83 MET A CA 1
ATOM 692 C C . MET A 1 83 ? -6.617 12.219 17.281 1 58.59 83 MET A C 1
ATOM 694 O O . MET A 1 83 ? -7.363 11.906 18.219 1 58.59 83 MET A O 1
ATOM 698 N N . LYS A 1 84 ? -6.559 13.273 16.703 1 52.69 84 LYS A N 1
ATOM 699 C CA . LYS A 1 84 ? -7.469 14.297 17.219 1 52.69 84 LYS A CA 1
ATOM 700 C C . LYS A 1 84 ? -8.867 14.133 16.625 1 52.69 84 LYS A C 1
ATOM 702 O O . LYS A 1 84 ? -9.867 14.289 17.328 1 52.69 84 LYS A O 1
ATOM 707 N N . MET B 1 1 ? 18.453 24.859 -14.641 1 29.36 1 MET B N 1
ATOM 708 C CA . MET B 1 1 ? 17.672 23.625 -14.641 1 29.36 1 MET B CA 1
ATOM 709 C C . MET B 1 1 ? 16.578 23.672 -13.586 1 29.36 1 MET B C 1
ATOM 711 O O . MET B 1 1 ? 16.859 23.688 -12.391 1 29.36 1 MET B O 1
ATOM 715 N N . ARG B 1 2 ? 15.578 24.453 -13.695 1 32.34 2 ARG B N 1
ATOM 716 C CA . ARG B 1 2 ? 14.586 24.828 -12.695 1 32.34 2 ARG B CA 1
ATOM 717 C C . ARG B 1 2 ? 13.945 23.594 -12.07 1 32.34 2 ARG B C 1
ATOM 719 O O . ARG B 1 2 ? 13.305 22.797 -12.766 1 32.34 2 ARG B O 1
ATOM 726 N N . LYS B 1 3 ? 14.57 22.906 -11.219 1 38.59 3 LYS B N 1
ATOM 727 C CA . LYS B 1 3 ? 14.109 21.734 -10.5 1 38.59 3 LYS B CA 1
ATOM 728 C C . LYS B 1 3 ? 12.648 21.875 -10.07 1 38.59 3 LYS B C 1
ATOM 730 O O . LYS B 1 3 ? 12.312 22.781 -9.305 1 38.59 3 LYS B O 1
ATOM 735 N N . ARG B 1 4 ? 11.734 21.922 -11.039 1 39.31 4 ARG B N 1
ATOM 736 C CA . ARG B 1 4 ? 10.328 22.109 -10.695 1 39.31 4 ARG B CA 1
ATOM 737 C C . ARG B 1 4 ? 9.984 21.406 -9.391 1 39.31 4 ARG B C 1
ATOM 739 O O . ARG B 1 4 ? 10.203 20.203 -9.25 1 39.31 4 ARG B O 1
ATOM 746 N N . PHE B 1 5 ? 10.219 22.156 -8.398 1 43.47 5 PHE B N 1
ATOM 747 C CA . PHE B 1 5 ? 9.867 21.797 -7.027 1 43.47 5 PHE B CA 1
ATOM 748 C C . PHE B 1 5 ? 8.484 21.172 -6.973 1 43.47 5 PHE B C 1
ATOM 750 O O . PHE B 1 5 ? 7.473 21.844 -7.172 1 43.47 5 PHE B O 1
ATOM 757 N N . VAL B 1 6 ? 8.328 20.062 -7.594 1 52.06 6 VAL B N 1
ATOM 758 C CA . VAL B 1 6 ? 7.043 19.406 -7.367 1 52.06 6 VAL B CA 1
ATOM 759 C C . VAL B 1 6 ? 6.711 19.422 -5.875 1 52.06 6 VAL B C 1
ATOM 761 O O . VAL B 1 6 ? 7.5 18.938 -5.055 1 52.06 6 VAL B O 1
ATOM 764 N N . PRO B 1 7 ? 5.816 20.281 -5.496 1 60.25 7 PRO B N 1
ATOM 765 C CA . PRO B 1 7 ? 5.453 20.375 -4.078 1 60.25 7 PRO B CA 1
ATOM 766 C C . PRO B 1 7 ? 5.25 19 -3.434 1 60.25 7 PRO B C 1
ATOM 768 O O . PRO B 1 7 ? 4.859 18.047 -4.109 1 60.25 7 PRO B O 1
ATOM 771 N N . SER B 1 8 ? 5.824 18.781 -2.346 1 66.56 8 SER B N 1
ATOM 772 C CA . SER B 1 8 ? 5.73 17.609 -1.487 1 66.56 8 SER B CA 1
ATOM 773 C C . SER B 1 8 ? 4.328 17.016 -1.521 1 66.56 8 SER B C 1
ATOM 775 O O . SER B 1 8 ? 4.168 15.789 -1.604 1 66.56 8 SER B O 1
ATOM 777 N N . HIS B 1 9 ? 3.346 17.906 -1.868 1 75.94 9 HIS B N 1
ATOM 778 C CA . HIS B 1 9 ? 1.972 17.422 -1.859 1 75.94 9 HIS B CA 1
ATOM 779 C C . HIS B 1 9 ? 1.655 16.641 -3.133 1 75.94 9 HIS B C 1
ATOM 781 O O . HIS B 1 9 ? 0.877 15.688 -3.105 1 75.94 9 HIS B O 1
ATOM 787 N N . TYR B 1 10 ? 2.318 17.125 -4.125 1 82.12 10 TYR B N 1
ATOM 788 C CA . TYR B 1 10 ? 2.094 16.422 -5.387 1 82.12 10 TYR B CA 1
ATOM 789 C C . TYR B 1 10 ? 2.578 14.984 -5.309 1 82.12 10 TYR B C 1
ATOM 791 O O . TYR B 1 10 ? 1.854 14.055 -5.68 1 82.12 10 TYR B O 1
ATOM 799 N N . TYR B 1 11 ? 3.713 14.828 -4.797 1 84.12 11 TYR B N 1
ATOM 800 C CA . TYR B 1 11 ? 4.266 13.484 -4.688 1 84.12 11 TYR B CA 1
ATOM 801 C C . TYR B 1 11 ? 3.447 12.633 -3.721 1 84.12 11 TYR B C 1
ATOM 803 O O . TYR B 1 11 ? 3.248 11.438 -3.949 1 84.12 11 TYR B O 1
ATOM 811 N N . ARG B 1 12 ? 3.025 13.219 -2.783 1 84.69 12 ARG B N 1
ATOM 812 C CA . ARG B 1 12 ? 2.166 12.492 -1.856 1 84.69 12 ARG B CA 1
ATOM 813 C C . ARG B 1 12 ? 0.887 12.031 -2.547 1 84.69 12 ARG B C 1
ATOM 815 O O . ARG B 1 12 ? 0.427 10.906 -2.32 1 84.69 12 ARG B O 1
ATOM 822 N N . ASP B 1 13 ? 0.351 12.938 -3.316 1 89.5 13 ASP B N 1
ATOM 823 C CA . ASP B 1 13 ? -0.858 12.578 -4.051 1 89.5 13 ASP B CA 1
ATOM 824 C C . ASP B 1 13 ? -0.613 11.375 -4.957 1 89.5 13 ASP B C 1
ATOM 826 O O . ASP B 1 13 ? -1.476 10.508 -5.094 1 89.5 13 ASP B O 1
ATOM 830 N N . LEU B 1 14 ? 0.48 11.422 -5.621 1 92.62 14 LEU B N 1
ATOM 831 C CA . LEU B 1 14 ? 0.831 10.297 -6.484 1 92.62 14 LEU B CA 1
ATOM 832 C C . LEU B 1 14 ? 0.956 9.008 -5.68 1 92.62 14 LEU B C 1
ATOM 834 O O . LEU B 1 14 ? 0.488 7.957 -6.113 1 92.62 14 LEU B O 1
ATOM 838 N N . HIS B 1 15 ? 1.605 9.109 -4.531 1 93.12 15 HIS B N 1
ATOM 839 C CA . HIS B 1 15 ? 1.737 7.941 -3.672 1 93.12 15 HIS B CA 1
ATOM 840 C C . HIS B 1 15 ? 0.374 7.457 -3.186 1 93.12 15 HIS B C 1
ATOM 842 O O . HIS B 1 15 ? 0.136 6.25 -3.088 1 93.12 15 HIS B O 1
ATOM 848 N N . LEU B 1 16 ? -0.513 8.398 -2.914 1 93.38 16 LEU B N 1
ATOM 849 C CA . LEU B 1 16 ? -1.856 8.047 -2.473 1 93.38 16 LEU B CA 1
ATOM 850 C C . LEU B 1 16 ? -2.611 7.305 -3.572 1 93.38 16 LEU B C 1
ATOM 852 O O . LEU B 1 16 ? -3.289 6.309 -3.305 1 93.38 16 LEU B O 1
ATOM 856 N N . LYS B 1 17 ? -2.51 7.789 -4.715 1 95.06 17 LYS B N 1
ATOM 857 C CA . LYS B 1 17 ? -3.176 7.148 -5.844 1 95.06 17 LYS B CA 1
ATOM 858 C C . LYS B 1 17 ? -2.664 5.727 -6.047 1 95.06 17 LYS B C 1
ATOM 860 O O . LYS B 1 17 ? -3.449 4.805 -6.285 1 95.06 17 LYS B O 1
ATOM 865 N N . LEU B 1 18 ? -1.396 5.598 -5.918 1 96.06 18 LEU B N 1
ATOM 866 C CA . LEU B 1 18 ? -0.812 4.27 -6.07 1 96.06 18 LEU B CA 1
ATOM 867 C C . LEU B 1 18 ? -1.237 3.357 -4.926 1 96.06 18 LEU B C 1
ATOM 869 O O . LEU B 1 18 ? -1.617 2.207 -5.152 1 96.06 18 LEU B O 1
ATOM 873 N N . GLN B 1 19 ? -1.157 3.859 -3.732 1 94.81 19 GLN B N 1
ATOM 874 C CA . GLN B 1 19 ? -1.469 3.074 -2.543 1 94.81 19 GLN B CA 1
ATOM 875 C C . GLN B 1 19 ? -2.918 2.598 -2.561 1 94.81 19 GLN B C 1
ATOM 877 O O . GLN B 1 19 ? -3.223 1.498 -2.092 1 94.81 19 GLN B O 1
ATOM 882 N N . ASN B 1 20 ? -3.801 3.412 -3.119 1 95.94 20 ASN B N 1
ATOM 883 C CA . ASN B 1 20 ? -5.23 3.121 -3.064 1 95.94 20 ASN B CA 1
ATOM 884 C C . ASN B 1 20 ? -5.734 2.533 -4.379 1 95.94 20 ASN B C 1
ATOM 886 O O . ASN B 1 20 ? -6.941 2.379 -4.574 1 95.94 20 ASN B O 1
ATOM 890 N N . LEU B 1 21 ? -4.848 2.26 -5.242 1 96.88 21 LEU B N 1
ATOM 891 C CA . LEU B 1 21 ? -5.238 1.73 -6.543 1 96.88 21 LEU B CA 1
ATOM 892 C C . LEU B 1 21 ? -5.84 0.336 -6.406 1 96.88 21 LEU B C 1
ATOM 894 O O . LEU B 1 21 ? -5.246 -0.543 -5.777 1 96.88 21 LEU B O 1
ATOM 898 N N . LYS B 1 22 ? -6.988 0.18 -7.008 1 97.25 22 LYS B N 1
ATOM 899 C CA . LYS B 1 22 ? -7.695 -1.098 -6.996 1 97.25 22 LYS B CA 1
ATOM 900 C C . LYS B 1 22 ? -8.188 -1.47 -8.391 1 97.25 22 LYS B C 1
ATOM 902 O O . LYS B 1 22 ? -8.422 -0.593 -9.227 1 97.25 22 LYS B O 1
ATOM 907 N N . GLN B 1 23 ? -8.398 -2.678 -8.609 1 93.88 23 GLN B N 1
ATOM 908 C CA . GLN B 1 23 ? -8.875 -3.191 -9.891 1 93.88 23 GLN B CA 1
ATOM 909 C C . GLN B 1 23 ? -10.266 -2.648 -10.211 1 93.88 23 GLN B C 1
ATOM 911 O O . GLN B 1 23 ? -10.531 -2.23 -11.344 1 93.88 23 GLN B O 1
ATOM 916 N N . GLY B 1 24 ? -11.172 -2.721 -9.172 1 92.88 24 GLY B N 1
ATOM 917 C CA . GLY B 1 24 ? -12.539 -2.281 -9.422 1 92.88 24 GLY B CA 1
ATOM 918 C C . GLY B 1 24 ? -13.203 -3.031 -10.555 1 92.88 24 GLY B C 1
ATOM 919 O O . GLY B 1 24 ? -13.234 -4.262 -10.562 1 92.88 24 GLY B O 1
ATOM 920 N N . SER B 1 25 ? -13.68 -2.277 -11.562 1 94.06 25 SER B N 1
ATOM 921 C CA . SER B 1 25 ? -14.383 -2.871 -12.688 1 94.06 25 SER B CA 1
ATOM 922 C C . SER B 1 25 ? -13.43 -3.17 -13.844 1 94.06 25 SER B C 1
ATOM 924 O O . SER B 1 25 ? -13.844 -3.711 -14.867 1 94.06 25 SER B O 1
ATOM 926 N N . LYS B 1 26 ? -12.273 -2.9 -13.727 1 93.88 26 LYS B N 1
ATOM 927 C CA . LYS B 1 26 ? -11.289 -3.137 -14.781 1 93.88 26 LYS B CA 1
ATOM 928 C C . LYS B 1 26 ? -10.906 -4.609 -14.852 1 93.88 26 LYS B C 1
ATOM 930 O O . LYS B 1 26 ? -11.039 -5.34 -13.867 1 93.88 26 LYS B O 1
ATOM 935 N N . THR B 1 27 ? -10.461 -4.949 -16 1 88.94 27 THR B N 1
ATOM 936 C CA . THR B 1 27 ? -9.867 -6.281 -16.094 1 88.94 27 THR B CA 1
ATOM 937 C C . THR B 1 27 ? -8.547 -6.34 -15.336 1 88.94 27 THR B C 1
ATOM 939 O O . THR B 1 27 ? -7.961 -5.305 -15.016 1 88.94 27 THR B O 1
ATOM 942 N N . VAL B 1 28 ? -8.086 -7.566 -15.07 1 88.88 28 VAL B N 1
ATOM 943 C CA . VAL B 1 28 ? -6.816 -7.758 -14.375 1 88.88 28 VAL B CA 1
ATOM 944 C C . VAL B 1 28 ? -5.688 -7.117 -15.18 1 88.88 28 VAL B C 1
ATOM 946 O O . VAL B 1 28 ? -4.797 -6.48 -14.609 1 88.88 28 VAL B O 1
ATOM 949 N N . GLU B 1 29 ? -5.707 -7.254 -16.469 1 84.44 29 GLU B N 1
ATOM 950 C CA . GLU B 1 29 ? -4.68 -6.703 -17.344 1 84.44 29 GLU B CA 1
ATOM 951 C C . GLU B 1 29 ? -4.668 -5.176 -17.297 1 84.44 29 GLU B C 1
ATOM 953 O O . GLU B 1 29 ? -3.6 -4.562 -17.219 1 84.44 29 GLU B O 1
ATOM 958 N N . GLU B 1 30 ? -5.836 -4.602 -17.391 1 91.75 30 GLU B N 1
ATOM 959 C CA . GLU B 1 30 ? -5.945 -3.15 -17.312 1 91.75 30 GLU B CA 1
ATOM 960 C C . GLU B 1 30 ? -5.445 -2.637 -15.961 1 91.75 30 GLU B C 1
ATOM 962 O O . GLU B 1 30 ? -4.738 -1.629 -15.898 1 91.75 30 GLU B O 1
ATOM 967 N N . TYR B 1 31 ? -5.906 -3.279 -14.984 1 93.38 31 TYR B N 1
ATOM 968 C CA . TYR B 1 31 ? -5.461 -2.93 -13.641 1 93.38 31 TYR B CA 1
ATOM 969 C C . TYR B 1 31 ? -3.945 -3.023 -13.523 1 93.38 31 TYR B C 1
ATOM 971 O O . TYR B 1 31 ? -3.303 -2.129 -12.969 1 93.38 31 TYR B O 1
ATOM 979 N N . HIS B 1 32 ? -3.324 -4.105 -13.984 1 89.56 32 HIS B N 1
ATOM 980 C CA . HIS B 1 32 ? -1.88 -4.297 -13.922 1 89.56 32 HIS B CA 1
ATOM 981 C C . HIS B 1 32 ? -1.147 -3.176 -14.656 1 89.56 32 HIS B C 1
ATOM 983 O O . HIS B 1 32 ? -0.154 -2.646 -14.148 1 89.56 32 HIS B O 1
ATOM 989 N N . LYS B 1 33 ? -1.567 -2.836 -15.797 1 91.69 33 LYS B N 1
ATOM 990 C CA . LYS B 1 33 ? -0.96 -1.766 -16.578 1 91.69 33 LYS B CA 1
ATOM 991 C C . LYS B 1 33 ? -1.022 -0.435 -15.836 1 91.69 33 LYS B C 1
ATOM 993 O O . LYS B 1 33 ? -0.04 0.308 -15.797 1 91.69 33 LYS B O 1
ATOM 998 N N . GLU B 1 34 ? -2.158 -0.16 -15.281 1 95.69 34 GLU B N 1
ATOM 999 C CA . GLU B 1 34 ? -2.318 1.071 -14.516 1 95.69 34 GLU B CA 1
ATOM 1000 C C . GLU B 1 34 ? -1.362 1.107 -13.328 1 95.69 34 GLU B C 1
ATOM 1002 O O . GLU B 1 34 ? -0.796 2.156 -13.016 1 95.69 34 GLU B O 1
ATOM 1007 N N . MET B 1 35 ? -1.273 -0.022 -12.695 1 94.44 35 MET B N 1
ATOM 1008 C CA . MET B 1 35 ? -0.357 -0.111 -11.562 1 94.44 35 MET B CA 1
ATOM 1009 C C . MET B 1 35 ? 1.08 0.149 -12 1 94.44 35 MET B C 1
ATOM 1011 O O . MET B 1 35 ? 1.813 0.885 -11.336 1 94.44 35 MET B O 1
ATOM 1015 N N . GLU B 1 36 ? 1.531 -0.376 -13.094 1 90 36 GLU B N 1
ATOM 1016 C CA . GLU B 1 36 ? 2.885 -0.179 -13.602 1 90 36 GLU B CA 1
AT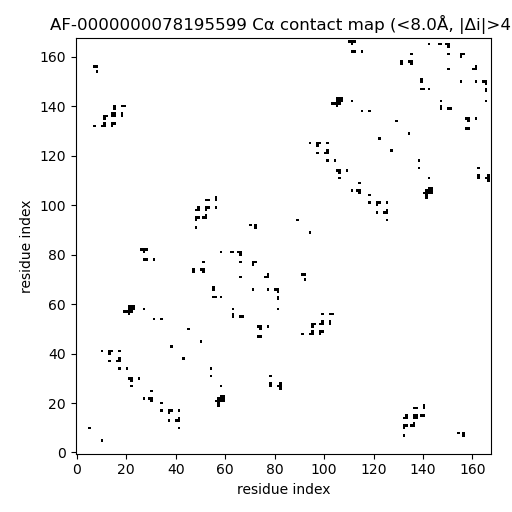OM 1017 C C . GLU B 1 36 ? 3.146 1.29 -13.922 1 90 36 GLU B C 1
ATOM 1019 O O . GLU B 1 36 ? 4.195 1.83 -13.57 1 90 36 GLU B O 1
ATOM 1024 N N . ILE B 1 37 ? 2.207 1.882 -14.547 1 95.06 37 ILE B N 1
ATOM 1025 C CA . ILE B 1 37 ? 2.324 3.289 -14.914 1 95.06 37 ILE B CA 1
ATOM 1026 C C . ILE B 1 37 ? 2.414 4.141 -13.648 1 95.06 37 ILE B C 1
ATOM 1028 O O . ILE B 1 37 ? 3.258 5.039 -13.555 1 95.06 37 ILE B O 1
ATOM 1032 N N . ALA B 1 38 ? 1.499 3.855 -12.719 1 95.5 38 ALA B N 1
ATOM 1033 C CA . ALA B 1 38 ? 1.505 4.594 -11.461 1 95.5 38 ALA B CA 1
ATOM 1034 C C . ALA B 1 38 ? 2.848 4.453 -10.75 1 95.5 38 ALA B C 1
ATOM 1036 O O . ALA B 1 38 ? 3.373 5.426 -10.203 1 95.5 38 ALA B O 1
ATOM 1037 N N . MET B 1 39 ? 3.404 3.264 -10.766 1 94.19 39 MET B N 1
ATOM 1038 C CA . MET B 1 39 ? 4.688 3.012 -10.117 1 94.19 39 MET B CA 1
ATOM 1039 C C . MET B 1 39 ? 5.801 3.809 -10.789 1 94.19 39 MET B C 1
ATOM 1041 O O . MET B 1 39 ? 6.699 4.32 -10.117 1 94.19 39 MET B O 1
ATOM 1045 N N . ILE B 1 40 ? 5.797 3.898 -12.039 1 93.31 40 ILE B N 1
ATOM 1046 C CA . ILE B 1 40 ? 6.785 4.66 -12.797 1 93.31 40 ILE B CA 1
ATOM 1047 C C . ILE B 1 40 ? 6.664 6.145 -12.453 1 93.31 40 ILE B C 1
ATOM 1049 O O . ILE B 1 40 ? 7.668 6.816 -12.211 1 93.31 40 ILE B O 1
ATOM 1053 N N . ARG B 1 41 ? 5.465 6.625 -12.406 1 92.75 41 ARG B N 1
ATOM 1054 C CA . ARG B 1 41 ? 5.211 8.039 -12.133 1 92.75 41 ARG B CA 1
ATOM 1055 C C . ARG B 1 41 ? 5.691 8.422 -10.734 1 92.75 41 ARG B C 1
ATOM 1057 O O . ARG B 1 41 ? 6.215 9.516 -10.531 1 92.75 41 ARG B O 1
ATOM 1064 N N . VAL B 1 42 ? 5.406 7.531 -9.828 1 91.88 42 VAL B N 1
ATOM 1065 C CA . VAL B 1 42 ? 5.758 7.797 -8.438 1 91.88 42 VAL B CA 1
ATOM 1066 C C . VAL B 1 42 ? 7.25 7.551 -8.234 1 91.88 42 VAL B C 1
ATOM 1068 O O . VAL B 1 42 ? 7.832 8.016 -7.246 1 91.88 42 VAL B O 1
ATOM 1071 N N . ASN B 1 43 ? 7.902 6.816 -9.133 1 89.88 43 ASN B N 1
ATOM 1072 C CA . ASN B 1 43 ? 9.312 6.441 -9.047 1 89.88 43 ASN B CA 1
ATOM 1073 C C . ASN B 1 43 ? 9.602 5.613 -7.801 1 89.88 43 ASN B C 1
ATOM 1075 O O . ASN B 1 43 ? 10.531 5.918 -7.051 1 89.88 43 ASN B O 1
ATOM 1079 N N . VAL B 1 44 ? 8.812 4.656 -7.551 1 86.5 44 VAL B N 1
ATOM 1080 C CA . VAL B 1 44 ? 8.969 3.781 -6.391 1 86.5 44 VAL B CA 1
ATOM 1081 C C . VAL B 1 4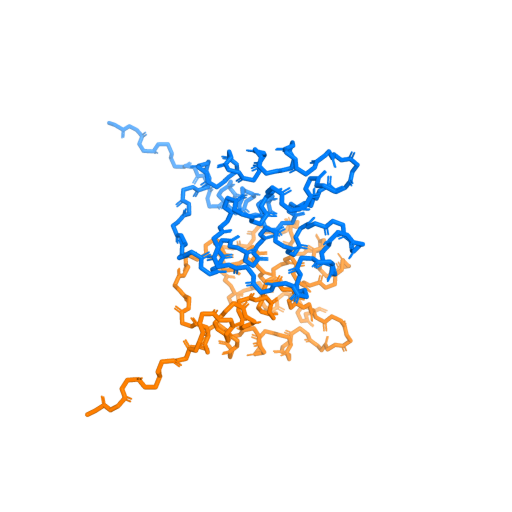4 ? 9.758 2.531 -6.789 1 86.5 44 VAL B C 1
ATOM 1083 O O . VAL B 1 44 ? 9.5 1.94 -7.84 1 86.5 44 VAL B O 1
ATOM 1086 N N . GLU B 1 45 ? 10.734 2.287 -5.984 1 83.31 45 GLU B N 1
ATOM 1087 C CA . GLU B 1 45 ? 11.461 1.028 -6.109 1 83.31 45 GLU B CA 1
ATOM 1088 C C . GLU B 1 45 ? 11.086 0.065 -4.984 1 83.31 45 GLU B C 1
ATOM 1090 O O . GLU B 1 45 ? 11.219 0.401 -3.805 1 83.31 45 GLU B O 1
ATOM 1095 N N . GLU B 1 46 ? 10.539 -0.938 -5.324 1 86.25 46 GLU B N 1
ATOM 1096 C CA . GLU B 1 46 ? 10.133 -1.94 -4.344 1 86.25 46 GLU B CA 1
ATOM 1097 C C . GLU B 1 46 ? 10.617 -3.33 -4.738 1 86.25 46 GLU B C 1
ATOM 1099 O O . GLU B 1 46 ? 10.852 -3.6 -5.918 1 86.25 46 GLU B O 1
ATOM 1104 N N . ASP B 1 47 ? 10.859 -4.098 -3.76 1 85.31 47 ASP B N 1
ATOM 1105 C CA . ASP B 1 47 ? 11.273 -5.465 -4.059 1 85.31 47 ASP B CA 1
ATOM 1106 C C . ASP B 1 47 ? 10.117 -6.27 -4.648 1 85.31 47 ASP B C 1
ATOM 1108 O O . ASP B 1 47 ? 8.969 -5.812 -4.641 1 85.31 47 ASP B O 1
ATOM 1112 N N . ARG B 1 48 ? 10.469 -7.383 -5.148 1 83.62 48 ARG B N 1
ATOM 1113 C CA . ARG B 1 48 ? 9.531 -8.219 -5.887 1 83.62 48 ARG B CA 1
ATOM 1114 C C . ARG B 1 48 ? 8.352 -8.617 -5.008 1 83.62 48 ARG B C 1
ATOM 1116 O O . ARG B 1 48 ? 7.199 -8.562 -5.445 1 83.62 48 ARG B O 1
ATOM 1123 N N . GLU B 1 49 ? 8.602 -9.031 -3.785 1 84.81 49 GLU B N 1
ATOM 1124 C CA . GLU B 1 49 ? 7.539 -9.484 -2.887 1 84.81 49 GLU B CA 1
ATOM 1125 C C . GLU B 1 49 ? 6.574 -8.352 -2.557 1 84.81 49 GLU B C 1
ATOM 1127 O O . GLU B 1 49 ? 5.363 -8.562 -2.465 1 84.81 49 GLU B O 1
ATOM 1132 N N . ALA B 1 50 ? 7.102 -7.152 -2.426 1 89.88 50 ALA B N 1
ATOM 1133 C CA . ALA B 1 50 ? 6.273 -5.98 -2.154 1 89.88 50 ALA B CA 1
ATOM 1134 C C . ALA B 1 50 ? 5.375 -5.656 -3.344 1 89.88 50 ALA B C 1
ATOM 1136 O O . ALA B 1 50 ? 4.199 -5.32 -3.17 1 89.88 50 ALA B O 1
ATOM 1137 N N . THR B 1 51 ? 5.98 -5.762 -4.523 1 89.38 51 THR B N 1
ATOM 1138 C CA . THR B 1 51 ? 5.211 -5.496 -5.734 1 89.38 51 THR B CA 1
ATOM 1139 C C . THR B 1 51 ? 4.09 -6.516 -5.902 1 89.38 51 THR B C 1
ATOM 1141 O O . THR B 1 51 ? 2.965 -6.156 -6.254 1 89.38 51 THR B O 1
ATOM 1144 N N . MET B 1 52 ? 4.371 -7.715 -5.664 1 87.56 52 MET B N 1
ATOM 1145 C CA . MET B 1 52 ? 3.363 -8.766 -5.754 1 87.56 52 MET B CA 1
ATOM 1146 C C . MET B 1 52 ? 2.244 -8.539 -4.746 1 87.56 52 MET B C 1
ATOM 1148 O O . MET B 1 52 ? 1.065 -8.672 -5.078 1 87.56 52 MET B O 1
ATOM 1152 N N . ALA B 1 53 ? 2.6 -8.273 -3.529 1 89.88 53 ALA B N 1
ATOM 1153 C CA . ALA B 1 53 ? 1.61 -8.008 -2.486 1 89.88 53 ALA B CA 1
ATOM 1154 C C . ALA B 1 53 ? 0.703 -6.844 -2.871 1 89.88 53 ALA B C 1
ATOM 1156 O O . ALA B 1 53 ? -0.509 -6.895 -2.645 1 89.88 53 ALA B O 1
ATOM 1157 N N . ARG B 1 54 ? 1.244 -5.816 -3.398 1 93.81 54 ARG B N 1
ATOM 1158 C CA . ARG B 1 54 ? 0.474 -4.664 -3.855 1 93.81 54 ARG B CA 1
ATOM 1159 C C . ARG B 1 54 ? -0.54 -5.07 -4.918 1 93.81 54 ARG B C 1
ATOM 1161 O O . ARG B 1 54 ? -1.698 -4.652 -4.871 1 93.81 54 ARG B O 1
ATOM 1168 N N . PHE B 1 55 ? -0.007 -5.766 -5.867 1 91.56 55 PHE B N 1
ATOM 1169 C CA . PHE B 1 55 ? -0.875 -6.211 -6.949 1 91.56 55 PHE B CA 1
ATOM 1170 C C . PHE B 1 55 ? -2.027 -7.047 -6.406 1 91.56 55 PHE B C 1
ATOM 1172 O O . PHE B 1 55 ? -3.189 -6.801 -6.738 1 91.56 55 PHE B O 1
ATOM 1179 N N . ILE B 1 56 ? -1.76 -8.016 -5.578 1 89.69 56 ILE B N 1
ATOM 1180 C CA . ILE B 1 56 ? -2.762 -8.922 -5.027 1 89.69 56 ILE B CA 1
ATOM 1181 C C . ILE B 1 56 ? -3.773 -8.133 -4.199 1 89.69 56 ILE B C 1
ATOM 1183 O O . ILE B 1 56 ? -4.98 -8.344 -4.312 1 89.69 56 ILE B O 1
ATOM 1187 N N . SER B 1 57 ? -3.287 -7.199 -3.387 1 94 57 SER B N 1
ATOM 1188 C CA . SER B 1 57 ? -4.133 -6.418 -2.49 1 94 57 SER B CA 1
ATOM 1189 C C . SER B 1 57 ? -5.117 -5.555 -3.271 1 94 57 SER B C 1
ATOM 1191 O O . SER B 1 57 ? -6.137 -5.121 -2.73 1 94 57 SER B O 1
ATOM 1193 N N . GLY B 1 58 ? -4.75 -5.281 -4.52 1 95.19 58 GLY B N 1
ATOM 1194 C CA . GLY B 1 58 ? -5.617 -4.441 -5.336 1 95.19 58 GLY B CA 1
ATOM 1195 C C . GLY B 1 58 ? -6.621 -5.238 -6.148 1 95.19 58 GLY B C 1
ATOM 1196 O O . GLY B 1 58 ? -7.566 -4.672 -6.707 1 95.19 58 GLY B O 1
ATOM 1197 N N . LEU B 1 59 ? -6.461 -6.477 -6.246 1 91.81 59 LEU B N 1
ATOM 1198 C CA . LEU B 1 59 ? -7.371 -7.336 -6.996 1 91.81 59 LEU B CA 1
ATOM 1199 C C . LEU B 1 59 ? -8.727 -7.434 -6.301 1 91.81 59 LEU B C 1
ATOM 1201 O O . LEU B 1 59 ? -8.82 -7.203 -5.094 1 91.81 59 LEU B O 1
ATOM 1205 N N . SER B 1 60 ? -9.703 -7.816 -7.191 1 91.44 60 SER B N 1
ATOM 1206 C CA . SER B 1 60 ? -10.984 -8.148 -6.574 1 91.44 60 SER B CA 1
ATOM 1207 C C . SER B 1 60 ? -10.844 -9.305 -5.594 1 91.44 60 SER B C 1
ATOM 1209 O O . SER B 1 60 ? -9.984 -10.164 -5.766 1 91.44 60 SER B O 1
ATOM 1211 N N . ARG B 1 61 ? -11.688 -9.273 -4.625 1 88.94 61 ARG B N 1
ATOM 1212 C CA . ARG B 1 61 ? -11.602 -10.273 -3.564 1 88.94 61 ARG B CA 1
ATOM 1213 C C . ARG B 1 61 ? -11.648 -11.688 -4.137 1 88.94 61 ARG B C 1
ATOM 1215 O O . ARG B 1 61 ? -10.922 -12.57 -3.682 1 88.94 61 ARG B O 1
ATOM 1222 N N . GLU B 1 62 ? -12.562 -11.859 -5.016 1 86.5 62 GLU B N 1
ATOM 1223 C CA . GLU B 1 62 ? -12.719 -13.18 -5.625 1 86.5 62 GLU B CA 1
ATOM 1224 C C . GLU B 1 62 ? -11.43 -13.633 -6.305 1 86.5 62 GLU B C 1
ATOM 1226 O O . GLU B 1 62 ? -10.984 -14.766 -6.105 1 86.5 62 GLU B O 1
ATOM 1231 N N . ILE B 1 63 ? -10.875 -12.773 -7.066 1 84.94 63 ILE B N 1
ATOM 1232 C CA . ILE B 1 63 ? -9.664 -13.109 -7.809 1 84.94 63 ILE B CA 1
ATOM 1233 C C . ILE B 1 63 ? -8.484 -13.242 -6.844 1 84.94 63 ILE B C 1
ATOM 1235 O O . ILE B 1 63 ? -7.66 -14.148 -6.98 1 84.94 63 ILE B O 1
ATOM 1239 N N . ALA B 1 64 ? -8.391 -12.336 -5.859 1 86.81 64 ALA B N 1
ATOM 1240 C CA . ALA B 1 64 ? -7.316 -12.352 -4.875 1 86.81 64 ALA B CA 1
ATOM 1241 C C . ALA B 1 64 ? -7.285 -13.68 -4.121 1 86.81 64 ALA B C 1
ATOM 1243 O O . ALA B 1 64 ? -6.215 -14.242 -3.879 1 86.81 64 ALA B O 1
ATOM 1244 N N . ASN B 1 65 ? -8.375 -14.156 -3.721 1 83.62 65 ASN B N 1
ATOM 1245 C CA . ASN B 1 65 ? -8.469 -15.414 -2.99 1 83.62 65 ASN B CA 1
ATOM 1246 C C . ASN B 1 65 ? -7.895 -16.578 -3.799 1 83.62 65 ASN B C 1
ATOM 1248 O O . ASN B 1 65 ? -7.207 -17.438 -3.25 1 83.62 65 ASN B O 1
ATOM 1252 N N . ILE B 1 66 ? -8.172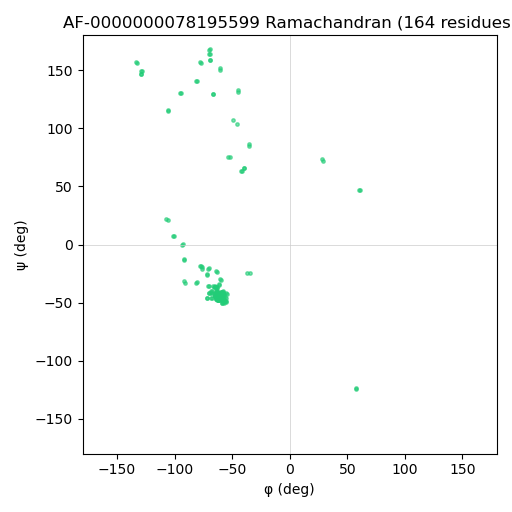 -16.578 -5.023 1 76.88 66 ILE B N 1
ATOM 1253 C CA . ILE B 1 66 ? -7.711 -17.641 -5.906 1 76.88 66 ILE B CA 1
ATOM 1254 C C . ILE B 1 66 ? -6.191 -17.578 -6.043 1 76.88 66 ILE B C 1
ATOM 1256 O O . ILE B 1 66 ? -5.516 -18.609 -6.004 1 76.88 66 ILE B O 1
ATOM 1260 N N . VAL B 1 67 ? -5.695 -16.422 -6.137 1 78.06 67 VAL B N 1
ATOM 1261 C CA . VAL B 1 67 ? -4.266 -16.234 -6.348 1 78.06 67 VAL B CA 1
ATOM 1262 C C . VAL B 1 67 ? -3.502 -16.594 -5.074 1 78.06 67 VAL B C 1
ATOM 1264 O O . VAL B 1 67 ? -2.428 -17.188 -5.137 1 78.06 67 VAL B O 1
ATOM 1267 N N . GLU B 1 68 ? -3.934 -16.141 -3.988 1 76.44 68 GLU B N 1
ATOM 1268 C CA . GLU B 1 68 ? -3.264 -16.359 -2.709 1 76.44 68 GLU B CA 1
ATOM 1269 C C . GLU B 1 68 ? -3.17 -17.844 -2.387 1 76.44 68 GLU B C 1
ATOM 1271 O O . GLU B 1 68 ? -2.223 -18.281 -1.734 1 76.44 68 GLU B O 1
ATOM 1276 N N . LEU B 1 69 ? -4.051 -18.516 -2.838 1 70.69 69 LEU B N 1
ATOM 1277 C CA . LEU B 1 69 ? -4.074 -19.953 -2.592 1 70.69 69 LEU B CA 1
ATOM 1278 C C . LEU B 1 69 ? -2.969 -20.656 -3.375 1 70.69 69 LEU B C 1
ATOM 1280 O O . LEU B 1 69 ? -2.486 -21.703 -2.963 1 70.69 69 LEU B O 1
ATOM 1284 N N . HIS B 1 70 ? -2.5 -20.016 -4.387 1 64.81 70 HIS B N 1
ATOM 1285 C CA . HIS B 1 70 ? -1.565 -20.719 -5.262 1 64.81 70 HIS B CA 1
ATOM 1286 C C . HIS B 1 70 ? -0.139 -20.219 -5.051 1 64.81 70 HIS B C 1
ATOM 1288 O O . HIS B 1 70 ? 0.801 -20.75 -5.648 1 64.81 70 HIS B O 1
ATOM 1294 N N . HIS B 1 71 ? 0.251 -19.672 -4.113 1 59.97 71 HIS B N 1
ATOM 1295 C CA . HIS B 1 71 ? 1.575 -19.188 -3.75 1 59.97 71 HIS B CA 1
ATOM 1296 C C . HIS B 1 71 ? 2.389 -18.828 -4.992 1 59.97 71 HIS B C 1
ATOM 1298 O O . HIS B 1 71 ? 3.289 -19.578 -5.383 1 59.97 71 HIS B O 1
ATOM 1304 N N . TYR B 1 72 ? 2.156 -17.922 -5.598 1 55.84 72 TYR B N 1
ATOM 1305 C CA . TYR B 1 72 ? 2.854 -17.594 -6.836 1 55.84 72 TYR B CA 1
ATOM 1306 C C . TYR B 1 72 ? 4.191 -16.922 -6.551 1 55.84 72 TYR B C 1
ATOM 1308 O O . TYR B 1 72 ? 4.332 -16.203 -5.555 1 55.84 72 TYR B O 1
ATOM 1316 N N . VAL B 1 73 ? 5.117 -17.312 -7.363 1 55.31 73 VAL B N 1
ATOM 1317 C CA . VAL B 1 73 ? 6.508 -16.922 -7.164 1 55.31 73 VAL B CA 1
ATOM 1318 C C . VAL B 1 73 ? 6.797 -15.641 -7.945 1 55.31 73 VAL B C 1
ATOM 1320 O O . VAL B 1 73 ? 7.637 -14.836 -7.535 1 55.31 73 VAL B O 1
ATOM 1323 N N . GLU B 1 74 ? 6.082 -15.414 -9.172 1 59.91 74 GLU B N 1
ATOM 1324 C CA . GLU B 1 74 ? 6.461 -14.25 -9.969 1 59.91 74 GLU B CA 1
ATOM 1325 C C . GLU B 1 74 ? 5.238 -13.414 -10.328 1 59.91 74 GLU B C 1
ATOM 1327 O O . GLU B 1 74 ? 4.152 -13.953 -10.555 1 59.91 74 GLU B O 1
ATOM 1332 N N . LEU B 1 75 ? 5.418 -12.086 -10.406 1 57.38 75 LEU B N 1
ATOM 1333 C CA . LEU B 1 75 ? 4.348 -11.141 -10.719 1 57.38 75 LEU B CA 1
ATOM 1334 C C . LEU B 1 75 ? 3.672 -11.508 -12.039 1 57.38 75 LEU B C 1
ATOM 1336 O O . LEU B 1 75 ? 2.445 -11.438 -12.148 1 57.38 75 LEU B O 1
ATOM 1340 N N . GLU B 1 76 ? 4.496 -11.727 -13.008 1 57.12 76 GLU B N 1
ATOM 1341 C CA . GLU B 1 76 ? 3.943 -12.07 -14.312 1 57.12 76 GLU B CA 1
ATOM 1342 C C . GLU B 1 76 ? 3.004 -13.266 -14.211 1 57.12 76 GLU B C 1
ATOM 1344 O O . GLU B 1 76 ? 1.947 -13.289 -14.852 1 57.12 76 GLU B O 1
ATOM 1349 N N . GLU B 1 77 ? 3.369 -14.266 -13.469 1 57.97 77 GLU B N 1
ATOM 1350 C CA . GLU B 1 77 ? 2.506 -15.422 -13.258 1 57.97 77 GLU B CA 1
ATOM 1351 C C . GLU B 1 77 ? 1.243 -15.039 -12.492 1 57.97 77 GLU B C 1
ATOM 1353 O O . GLU B 1 77 ? 0.155 -15.531 -12.789 1 57.97 77 GLU B O 1
ATOM 1358 N N . LEU B 1 78 ? 1.384 -14.164 -11.586 1 60.34 78 LEU B N 1
ATOM 1359 C CA . LEU B 1 78 ? 0.264 -13.68 -10.789 1 60.34 78 LEU B CA 1
ATOM 1360 C C . LEU B 1 78 ? -0.756 -12.961 -11.664 1 60.34 78 LEU B C 1
ATOM 1362 O O . LEU B 1 78 ? -1.961 -13.188 -11.531 1 60.34 78 LEU B O 1
ATOM 1366 N N . VAL B 1 79 ? -0.207 -12.141 -12.586 1 57.62 79 VAL B N 1
ATOM 1367 C CA . VAL B 1 79 ? -1.08 -11.391 -13.484 1 57.62 79 VAL B CA 1
ATOM 1368 C C . VAL B 1 79 ? -1.839 -12.359 -14.391 1 57.62 79 VAL B C 1
ATOM 1370 O O . VAL B 1 79 ? -3.049 -12.219 -14.578 1 57.62 79 VAL B O 1
ATOM 1373 N N . HIS B 1 80 ? -1.186 -13.266 -14.875 1 64.56 80 HIS B N 1
ATOM 1374 C CA . HIS B 1 80 ? -1.784 -14.25 -15.773 1 64.56 80 HIS B CA 1
ATOM 1375 C C . HIS B 1 80 ? -2.863 -15.055 -15.062 1 64.56 80 HIS B C 1
ATOM 1377 O O . HIS B 1 80 ? -3.914 -15.344 -15.641 1 64.56 80 HIS B O 1
ATOM 1383 N N . MET B 1 81 ? -2.648 -15.398 -13.891 1 61.5 81 MET B N 1
ATOM 1384 C CA . MET B 1 81 ? -3.607 -16.203 -13.125 1 61.5 81 MET B CA 1
ATOM 1385 C C . MET B 1 81 ? -4.844 -15.375 -12.781 1 61.5 81 MET B C 1
ATOM 1387 O O . MET B 1 81 ? -5.957 -15.898 -12.758 1 61.5 81 MET B O 1
ATOM 1391 N N . ALA B 1 82 ? -4.613 -14.117 -12.523 1 60.53 82 ALA B N 1
ATOM 1392 C CA . ALA B 1 82 ? -5.715 -13.242 -12.125 1 60.53 82 ALA B CA 1
ATOM 1393 C C . ALA B 1 82 ? -6.629 -12.938 -13.305 1 60.53 82 ALA B C 1
ATOM 1395 O O . ALA B 1 82 ? -7.777 -12.523 -13.125 1 60.53 82 ALA B O 1
ATOM 1396 N N . MET B 1 83 ? -6.082 -13.008 -14.469 1 57.28 83 MET B N 1
ATOM 1397 C CA . MET B 1 83 ? -6.855 -12.766 -15.68 1 57.28 83 MET B CA 1
ATOM 1398 C C . MET B 1 83 ? -7.73 -13.969 -16.016 1 57.28 83 MET B C 1
ATOM 1400 O O . MET B 1 83 ? -8.711 -13.844 -16.75 1 57.28 83 MET B O 1
ATOM 1404 N N . LYS B 1 84 ? -7.324 -14.969 -15.453 1 52.47 84 LYS B N 1
ATOM 1405 C CA . LYS B 1 84 ? -8.094 -16.172 -15.766 1 52.47 84 LYS B CA 1
ATOM 1406 C C . LYS B 1 84 ? -9.32 -16.281 -14.875 1 52.47 84 LYS B C 1
ATOM 1408 O O . LYS B 1 84 ? -10.406 -16.656 -15.344 1 52.47 84 LYS B O 1
#

Nearest PDB structures (foldseek):
  8qv9-assembly1_A  TM=7.751E-01  e=1.766E-01  Human immunodeficiency virus 1
  6bht-assembly1_D  TM=7.353E-01  e=3.189E-01  Human immunodeficiency virus type 1 (NEW YORK-5 ISOLATE)
  6tn7-assembly1_B  TM=7.609E-01  e=4.823E-01  Homo sapiens
  7r23-assembly1_A  TM=7.260E-01  e=1.040E+00  Homo sapiens
  4wym-assembly2_L  TM=6.714E-01  e=6.110E-01  Human immunodeficiency virus type 1 (NEW YORK-5 ISOLATE)

Foldseek 3Di:
DPPPPPDPVNLVVLVVCLQQQACPPHALVVSVVVNVVSCVVSVDDDDQVVVQVSSLVRYDPVLSVVLVVVPDDGNVVSSVSSND/DPPPPPDPVNLVVLVVCLQQQACPPHALVVSVVVNVVSCVVSVDDDDQVVVQVSSLVRYDPVLSVVLVVVPDDGNVVSSVSSND

Secondary structure (DSSP, 8-state):
-------HHHHHHHHHHHHT---TTS-HHHHHHHHHHHHHHHT----HHHHHHHHHHHS-HHHHHHHHHT--S-HHHHHHHHH-/-------HHHHHHHHHHHHT---TTS-HHHHHHHHHHHHHHHT----HHHHHHHHHHHS-HHHHHHHHHT--S-HHHHHHHHH-

pLDDT: mean 79.8, std 17.23, range [28.88, 97.25]